Protein AF-T1ATE2-F1 (afdb_monomer)

Sequence (156 aa):
PAVGYDVKVMGFREKDTINLTVAAAFVDSYVKDHHEYMNIKEELKSKVMDNATKLTDKNVQVFVNTGDSEADHVEYLTVTGLSLENGDDGSVGRGNRVNGLITPYRAMSMEAAAGKNPVTHVGKLYNVLANMIANDVVKEADGDIEEVLVRIVSQI

Organism: NCBI:txid410659

Mean predicted aligned error: 3.16 Å

Foldseek 3Di:
DQFFDDKDWDWDDDPQEIEIEIETATAVVPADDPVSLVVVQVVVQVVVVVVVVVVDPGHYHYHYNPVADPVVRRDRYDNRRDCVVPPDDDDFQPAAFPVRHDDPPDDDDSQRQPPDDPPPPCSNVVSVVQVVVQVVCVVVCVPVDPGDGDDDDDDD

Solvent-accessible surface area (backbone atoms only — not comparable to full-atom values): 9656 Å² total; per-residue (Å²): 125,31,70,35,80,38,66,49,79,47,78,50,70,59,93,62,38,37,41,36,42,35,42,57,26,27,20,42,95,65,43,92,45,73,68,52,46,52,50,53,47,51,53,51,37,49,55,51,45,66,53,52,58,75,77,44,93,54,49,75,45,70,46,55,49,84,82,48,32,83,92,76,73,40,67,62,66,25,84,82,7,40,63,55,83,77,77,52,84,85,62,91,62,75,67,58,46,94,88,69,48,81,58,91,95,49,93,78,78,85,58,51,46,82,95,56,57,93,85,76,39,54,61,34,53,42,55,54,48,30,53,49,52,32,52,51,50,48,61,74,42,74,72,80,52,93,79,71,87,62,85,80,87,86,82,135

Radius of gyration: 19.63 Å; Cα contacts (8 Å, |Δi|>4): 199; chains: 1; bounding box: 54×26×49 Å

InterPro domains:
  IPR027790 S-adenosylmethionine synthase [PF01941] (1-156)
  IPR027790 S-adenosylmethionine synthase [PTHR36697] (1-156)
  IPR042543 S-adenosylmethionine synthetase, domain 2 [G3DSA:3.30.300.340] (1-87)
  IPR042544 S-adenosylmethionine synthetase, domain 3 [G3DSA:3.30.300.280] (88-156)

pLDDT: mean 97.07, std 2.16, range [83.19, 98.81]

Structure (mmCIF, N/CA/C/O backbone):
data_AF-T1ATE2-F1
#
_entry.id   AF-T1ATE2-F1
#
loop_
_atom_site.group_PDB
_atom_site.id
_atom_site.type_symbol
_atom_site.label_atom_id
_atom_site.label_alt_id
_atom_site.label_comp_id
_atom_site.label_asym_id
_atom_site.label_entity_id
_atom_site.label_seq_id
_atom_site.pdbx_PDB_ins_code
_atom_site.Cartn_x
_atom_site.Cartn_y
_atom_site.Cartn_z
_atom_site.occupancy
_atom_site.B_iso_or_equiv
_atom_site.auth_seq_id
_atom_site.auth_comp_id
_atom_site.auth_asym_id
_atom_site.auth_atom_id
_atom_site.pdbx_PDB_model_num
ATOM 1 N N . PRO A 1 1 ? 6.174 12.493 -12.371 1.00 90.00 1 PRO A N 1
ATOM 2 C CA . PRO A 1 1 ? 5.483 11.922 -13.556 1.00 90.00 1 PRO A CA 1
ATOM 3 C C . PRO A 1 1 ? 5.893 10.469 -13.811 1.00 90.00 1 PRO A C 1
ATOM 5 O O . PRO A 1 1 ? 5.029 9.673 -14.136 1.00 90.00 1 PRO A O 1
ATOM 8 N N . ALA A 1 2 ? 7.178 10.133 -13.627 1.00 97.06 2 ALA A N 1
ATOM 9 C CA . ALA A 1 2 ? 7.686 8.780 -13.847 1.00 97.06 2 ALA A CA 1
ATOM 10 C C . ALA A 1 2 ? 7.129 7.721 -12.882 1.00 97.06 2 ALA A C 1
ATOM 12 O O . ALA A 1 2 ? 6.955 6.585 -13.288 1.00 97.06 2 ALA A O 1
ATOM 13 N N . VAL A 1 3 ? 6.811 8.064 -11.629 1.00 98.00 3 VAL A N 1
ATOM 14 C CA . VAL A 1 3 ? 6.152 7.120 -10.709 1.00 98.00 3 VAL A CA 1
ATOM 15 C C . VAL A 1 3 ? 4.710 6.889 -11.171 1.00 98.00 3 VAL A C 1
ATOM 17 O O . VAL A 1 3 ? 3.919 7.835 -11.192 1.00 98.00 3 VAL A O 1
ATOM 20 N N . GLY A 1 4 ? 4.399 5.650 -11.552 1.00 97.75 4 GLY A N 1
ATOM 21 C CA . GLY A 1 4 ? 3.084 5.207 -12.007 1.00 97.75 4 GLY A CA 1
ATOM 22 C C . GLY A 1 4 ? 2.057 5.082 -10.881 1.00 97.75 4 GLY A C 1
ATOM 23 O O . GLY A 1 4 ? 2.285 5.487 -9.739 1.00 97.75 4 GLY A O 1
ATOM 24 N N . TYR A 1 5 ? 0.894 4.522 -11.217 1.00 97.25 5 TYR A N 1
ATOM 25 C CA . TYR A 1 5 ? -0.226 4.381 -10.281 1.00 97.25 5 TYR A CA 1
ATOM 26 C C . TYR A 1 5 ? -0.222 3.048 -9.527 1.00 97.25 5 TYR A C 1
ATOM 28 O O . TYR A 1 5 ? -0.862 2.946 -8.478 1.00 97.25 5 TYR A O 1
ATOM 36 N N . ASP A 1 6 ? 0.492 2.040 -10.028 1.00 98.50 6 ASP A N 1
ATOM 37 C CA . ASP A 1 6 ? 0.674 0.775 -9.326 1.00 98.50 6 ASP A CA 1
ATOM 38 C C . ASP A 1 6 ? 1.783 0.893 -8.282 1.00 98.50 6 ASP A C 1
ATOM 40 O O . ASP A 1 6 ? 2.983 0.818 -8.571 1.00 98.50 6 ASP A O 1
ATOM 44 N N . VAL A 1 7 ? 1.339 1.138 -7.050 1.00 98.50 7 VAL A N 1
ATOM 45 C CA . VAL A 1 7 ? 2.190 1.277 -5.876 1.00 98.50 7 VAL A CA 1
ATOM 46 C C . VAL A 1 7 ? 1.675 0.370 -4.766 1.00 98.50 7 VAL A C 1
ATOM 48 O O . VAL A 1 7 ? 0.549 0.513 -4.280 1.00 98.50 7 VAL A O 1
ATOM 51 N N . LYS A 1 8 ? 2.540 -0.528 -4.298 1.00 98.75 8 LYS A N 1
ATOM 52 C CA . LYS A 1 8 ? 2.307 -1.394 -3.141 1.00 98.75 8 LYS A CA 1
ATOM 53 C C . LYS A 1 8 ? 3.287 -1.040 -2.035 1.00 98.75 8 LYS A C 1
ATOM 55 O O . LYS A 1 8 ? 4.499 -1.109 -2.226 1.00 98.75 8 LYS A O 1
ATOM 60 N N . VAL A 1 9 ? 2.758 -0.727 -0.855 1.00 98.62 9 VAL A N 1
ATOM 61 C CA . VAL A 1 9 ? 3.559 -0.450 0.342 1.00 98.62 9 VAL A CA 1
ATOM 62 C C . VAL A 1 9 ? 3.350 -1.566 1.355 1.00 98.62 9 VAL A C 1
ATOM 64 O O . VAL A 1 9 ? 2.229 -1.822 1.792 1.00 98.62 9 VAL A O 1
ATOM 67 N N . MET A 1 10 ? 4.437 -2.229 1.735 1.00 98.62 10 MET A N 1
ATOM 68 C CA . MET A 1 10 ? 4.475 -3.166 2.851 1.00 98.62 10 MET A CA 1
ATOM 69 C C . MET A 1 10 ? 5.189 -2.503 4.027 1.00 98.62 10 MET A C 1
ATOM 71 O O . MET A 1 10 ? 6.289 -1.981 3.869 1.00 98.62 10 MET A O 1
ATOM 75 N N . GLY A 1 11 ? 4.577 -2.561 5.208 1.00 98.12 11 GLY A N 1
ATOM 76 C CA . GLY A 1 11 ? 5.219 -2.192 6.463 1.00 98.12 11 GLY A CA 1
ATOM 77 C C . GLY A 1 11 ? 5.366 -3.404 7.375 1.00 98.12 11 GLY A C 1
ATOM 78 O O . GLY A 1 11 ? 4.376 -4.072 7.674 1.00 98.12 11 GLY A O 1
ATOM 79 N N . PHE A 1 12 ? 6.579 -3.659 7.856 1.00 97.06 12 PHE A N 1
ATOM 80 C CA . PHE A 1 12 ? 6.842 -4.609 8.937 1.00 97.06 12 PHE A CA 1
ATOM 81 C C . PHE A 1 12 ? 7.638 -3.915 10.038 1.00 97.06 12 PHE A C 1
ATOM 83 O O . PHE A 1 12 ? 8.627 -3.237 9.770 1.00 97.06 12 PHE A O 1
ATOM 90 N N . ARG A 1 13 ? 7.210 -4.089 11.288 1.00 98.00 13 ARG A N 1
ATOM 91 C CA . ARG A 1 13 ? 7.878 -3.498 12.445 1.00 98.00 13 ARG A CA 1
ATOM 92 C C . ARG A 1 13 ? 8.437 -4.588 13.342 1.00 98.00 13 ARG A C 1
ATOM 94 O O . ARG A 1 13 ? 7.681 -5.400 13.871 1.00 98.00 13 ARG A O 1
ATOM 101 N N . GLU A 1 14 ? 9.737 -4.519 13.592 1.00 97.62 14 GLU A N 1
ATOM 102 C CA . GLU A 1 14 ? 10.410 -5.293 14.625 1.00 97.62 14 GLU A CA 1
ATOM 103 C C . GLU A 1 14 ? 10.828 -4.350 15.752 1.00 97.62 14 GLU A C 1
ATOM 105 O O . GLU A 1 14 ? 11.724 -3.521 15.593 1.00 97.62 14 GLU A O 1
ATOM 110 N N . LYS A 1 15 ? 10.152 -4.460 16.903 1.00 96.56 15 LYS A N 1
ATOM 111 C CA . LYS A 1 15 ? 10.349 -3.565 18.056 1.00 96.56 15 LYS A CA 1
ATOM 112 C C . LYS A 1 15 ? 10.256 -2.090 17.628 1.00 96.56 15 LYS A C 1
ATOM 114 O O . LYS A 1 15 ? 9.170 -1.644 17.247 1.00 96.56 15 LYS A O 1
ATOM 119 N N . ASP A 1 16 ? 11.374 -1.369 17.663 1.00 97.75 16 ASP A N 1
ATOM 120 C CA . ASP A 1 16 ? 11.484 0.056 17.344 1.00 97.75 16 ASP A CA 1
ATOM 121 C C . ASP A 1 16 ? 12.029 0.338 15.942 1.00 97.75 16 ASP A C 1
ATOM 123 O O . ASP A 1 16 ? 12.315 1.487 15.622 1.00 97.75 16 ASP A O 1
ATOM 127 N N . THR A 1 17 ? 12.161 -0.686 15.095 1.00 98.38 17 THR A N 1
ATOM 128 C CA . THR A 1 17 ? 12.536 -0.523 13.686 1.00 98.38 17 THR A CA 1
ATOM 129 C C . THR A 1 17 ? 11.359 -0.857 12.775 1.00 98.38 17 THR A C 1
ATOM 131 O O . THR A 1 17 ? 10.820 -1.964 12.809 1.00 98.38 17 THR A O 1
ATOM 134 N N . ILE A 1 18 ? 10.953 0.111 11.957 1.00 98.56 18 ILE A N 1
ATOM 135 C CA . ILE A 1 18 ? 9.923 -0.008 10.926 1.00 98.56 18 ILE A CA 1
ATOM 136 C C . ILE A 1 18 ? 10.618 -0.144 9.575 1.00 98.56 18 ILE A C 1
ATOM 138 O O . ILE A 1 18 ? 11.352 0.743 9.154 1.00 98.56 18 ILE A O 1
ATOM 142 N N . ASN A 1 19 ? 10.344 -1.237 8.879 1.00 98.50 19 ASN A N 1
ATOM 143 C CA . ASN A 1 19 ? 10.792 -1.487 7.519 1.00 98.50 19 ASN A CA 1
ATOM 144 C C . ASN A 1 19 ? 9.629 -1.206 6.567 1.00 98.50 19 ASN A C 1
ATOM 146 O O . ASN A 1 19 ? 8.587 -1.863 6.651 1.00 98.50 19 ASN A O 1
ATOM 150 N N . LEU A 1 20 ? 9.802 -0.224 5.686 1.00 98.62 20 LEU A N 1
ATOM 151 C CA . LEU A 1 20 ? 8.867 0.133 4.627 1.00 98.62 20 LEU A CA 1
ATOM 152 C C . LEU A 1 20 ? 9.438 -0.321 3.286 1.00 98.62 20 LEU A C 1
ATOM 154 O O . LEU A 1 20 ? 10.437 0.218 2.816 1.00 98.62 20 LEU A O 1
ATOM 158 N N . THR A 1 21 ? 8.789 -1.289 2.654 1.00 98.75 21 THR A N 1
ATOM 159 C CA . THR A 1 21 ? 9.118 -1.721 1.295 1.00 98.75 21 THR A CA 1
ATOM 160 C C . THR A 1 21 ? 8.067 -1.180 0.336 1.00 98.75 21 THR A C 1
ATOM 162 O O . THR A 1 21 ? 6.882 -1.489 0.463 1.00 98.75 21 THR A O 1
ATOM 165 N N . VAL A 1 22 ? 8.504 -0.377 -0.628 1.00 98.81 22 VAL A N 1
ATOM 166 C CA . VAL A 1 22 ? 7.678 0.219 -1.677 1.00 98.81 22 VAL A CA 1
ATOM 167 C C . VAL A 1 22 ? 8.002 -0.477 -2.993 1.00 98.81 22 VAL A C 1
ATOM 169 O O . VAL A 1 22 ? 9.128 -0.409 -3.472 1.00 98.81 22 VAL A O 1
ATOM 172 N N . ALA A 1 23 ? 7.019 -1.143 -3.586 1.00 98.69 23 ALA A N 1
ATOM 173 C CA . ALA A 1 23 ? 7.072 -1.535 -4.988 1.00 98.69 23 ALA A CA 1
ATOM 174 C C . ALA A 1 23 ? 6.269 -0.500 -5.777 1.00 98.69 23 ALA A C 1
ATOM 176 O O . ALA A 1 23 ? 5.081 -0.333 -5.508 1.00 98.69 23 ALA A O 1
ATOM 177 N N . ALA A 1 24 ? 6.914 0.214 -6.689 1.00 98.62 24 ALA A N 1
ATOM 178 C CA . ALA A 1 24 ? 6.309 1.260 -7.496 1.00 98.62 24 ALA A CA 1
ATOM 179 C C . ALA A 1 24 ? 6.731 1.078 -8.953 1.00 98.62 24 ALA A C 1
ATOM 181 O O . ALA A 1 24 ? 7.920 1.157 -9.266 1.00 98.62 24 ALA A O 1
ATOM 182 N N . ALA A 1 25 ? 5.747 0.857 -9.823 1.00 98.44 25 ALA A N 1
ATOM 183 C CA . ALA A 1 25 ? 5.966 0.808 -11.261 1.00 98.44 25 ALA A CA 1
ATOM 184 C C . ALA A 1 25 ? 6.410 2.187 -11.765 1.00 98.44 25 ALA A C 1
ATOM 186 O O . ALA A 1 25 ? 5.780 3.200 -11.435 1.00 98.44 25 ALA A O 1
ATOM 187 N N . PHE A 1 26 ? 7.476 2.244 -12.562 1.00 98.56 26 PHE A N 1
ATOM 188 C CA . PHE A 1 26 ? 7.883 3.471 -13.247 1.00 98.56 26 PHE A CA 1
ATOM 189 C C . PHE A 1 26 ? 7.435 3.436 -14.707 1.00 98.56 26 PHE A C 1
ATOM 191 O O . PHE A 1 26 ? 7.460 2.392 -15.350 1.00 98.56 26 PHE A O 1
ATOM 198 N N . VAL A 1 27 ? 6.987 4.578 -15.218 1.00 98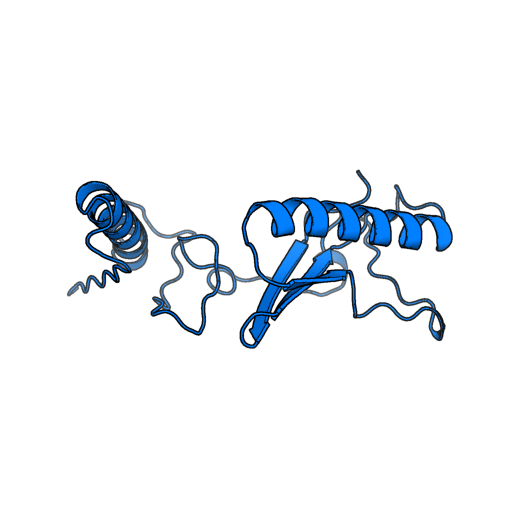.62 27 VAL A N 1
ATOM 199 C CA . VAL A 1 27 ? 6.504 4.740 -16.588 1.00 98.62 27 VAL A CA 1
ATOM 200 C C . VAL A 1 27 ? 7.693 5.036 -17.504 1.00 98.62 27 VAL A C 1
ATOM 202 O O . VAL A 1 27 ? 8.314 6.095 -17.382 1.00 98.62 27 VAL A O 1
ATOM 205 N N . ASP A 1 28 ? 7.985 4.118 -18.422 1.00 97.94 28 ASP A N 1
ATOM 206 C CA . ASP A 1 28 ? 9.180 4.091 -19.274 1.00 97.94 28 ASP A CA 1
ATOM 207 C C . ASP A 1 28 ? 9.368 5.361 -20.116 1.00 97.94 28 ASP A C 1
ATOM 209 O O . ASP A 1 28 ? 10.474 5.875 -20.235 1.00 97.94 28 ASP A O 1
ATOM 213 N N . SER A 1 29 ? 8.281 5.948 -20.617 1.00 98.06 29 SER A N 1
ATOM 214 C CA . SER A 1 29 ? 8.309 7.164 -21.433 1.00 98.06 29 SER A CA 1
ATOM 215 C C . SER A 1 29 ? 8.838 8.398 -20.690 1.00 98.06 29 SER A C 1
ATOM 217 O O . SER A 1 29 ? 9.177 9.395 -21.330 1.00 98.06 29 SER A O 1
ATOM 219 N N . TYR A 1 30 ? 8.939 8.336 -19.356 1.00 98.19 30 TYR A N 1
ATOM 220 C CA . TYR A 1 30 ? 9.551 9.363 -18.509 1.00 98.19 30 TYR A CA 1
ATOM 221 C C . TYR A 1 30 ? 10.907 8.944 -17.918 1.00 98.19 30 TYR A C 1
ATOM 223 O O . TYR A 1 30 ? 11.407 9.644 -17.038 1.00 98.19 30 TYR A O 1
ATOM 231 N N . VAL A 1 31 ? 11.479 7.817 -18.351 1.00 97.88 31 VAL A N 1
ATOM 232 C CA . VAL A 1 31 ? 12.762 7.287 -17.876 1.00 97.88 31 VAL A CA 1
ATOM 233 C C . VAL A 1 31 ? 13.672 7.046 -19.078 1.00 97.88 31 VAL A C 1
ATOM 235 O O . VAL A 1 31 ? 13.473 6.131 -19.870 1.00 97.88 31 VAL A O 1
ATOM 238 N N . LYS A 1 32 ? 14.688 7.887 -19.234 1.00 96.94 32 LYS A N 1
ATOM 239 C CA . LYS A 1 32 ? 15.592 7.880 -20.385 1.00 96.94 32 LYS A CA 1
ATOM 240 C C . LYS A 1 32 ? 16.558 6.700 -20.379 1.00 96.94 32 LYS A C 1
ATOM 242 O O . LYS A 1 32 ? 16.878 6.169 -21.440 1.00 96.94 32 LYS A O 1
ATOM 247 N N . ASP A 1 33 ? 17.102 6.373 -19.213 1.00 95.94 33 ASP A N 1
ATOM 248 C CA . ASP A 1 33 ? 18.153 5.374 -19.041 1.00 95.94 33 ASP A CA 1
ATOM 249 C C . ASP A 1 33 ? 18.193 4.834 -17.599 1.00 95.94 33 ASP A C 1
ATOM 251 O O . ASP A 1 33 ? 17.546 5.370 -16.696 1.00 95.94 33 ASP A O 1
ATOM 255 N N . HIS A 1 34 ? 18.981 3.774 -17.385 1.00 94.94 34 HIS A N 1
ATOM 256 C CA . HIS A 1 34 ? 19.189 3.135 -16.078 1.00 94.94 34 HIS A CA 1
ATOM 257 C C . HIS A 1 34 ? 19.591 4.135 -14.980 1.00 94.94 34 HIS A C 1
ATOM 259 O O . HIS A 1 34 ? 19.149 4.050 -13.836 1.00 94.94 34 HIS A O 1
ATOM 265 N N . HIS A 1 35 ? 20.422 5.124 -15.317 1.00 95.88 35 HIS A N 1
ATOM 266 C CA . HIS A 1 35 ? 20.869 6.109 -14.340 1.00 95.88 35 HIS A CA 1
ATOM 267 C C . HIS A 1 35 ? 19.712 7.020 -13.903 1.00 95.88 35 HIS A C 1
ATOM 269 O O . HIS A 1 35 ? 19.576 7.319 -12.715 1.00 95.88 35 HIS A O 1
ATOM 275 N N . GLU A 1 36 ? 18.844 7.441 -14.826 1.00 97.31 36 GLU A N 1
ATOM 276 C CA . GLU A 1 36 ? 17.617 8.161 -14.471 1.00 97.31 36 GLU A CA 1
ATOM 277 C C . GLU A 1 36 ? 16.664 7.303 -13.623 1.00 97.31 36 GLU A C 1
ATOM 279 O O . GLU A 1 36 ? 16.163 7.799 -12.612 1.00 97.31 36 GLU A O 1
ATOM 284 N N . TYR A 1 37 ? 16.489 6.016 -13.949 1.00 97.94 37 TYR A N 1
ATOM 285 C CA . TYR A 1 37 ? 15.697 5.080 -13.137 1.00 97.94 37 TYR A CA 1
ATOM 286 C C . TYR A 1 37 ? 16.175 5.050 -11.676 1.00 97.94 37 TYR A C 1
ATOM 288 O O . TYR A 1 37 ? 15.386 5.257 -10.747 1.00 97.94 37 TYR A O 1
ATOM 296 N N . MET A 1 38 ? 17.483 4.870 -11.465 1.00 96.94 38 MET A N 1
ATOM 297 C CA . MET A 1 38 ? 18.076 4.803 -10.126 1.00 96.94 38 MET A CA 1
ATOM 298 C C . MET A 1 38 ? 17.956 6.128 -9.363 1.00 96.94 38 MET A C 1
ATOM 300 O O . MET A 1 38 ? 17.688 6.124 -8.160 1.00 96.94 38 MET A O 1
ATOM 304 N N . ASN A 1 39 ? 18.063 7.269 -10.050 1.00 97.75 39 ASN A N 1
ATOM 305 C CA . ASN A 1 39 ? 17.847 8.577 -9.426 1.00 97.75 39 ASN A CA 1
ATOM 306 C C . ASN A 1 39 ? 16.395 8.772 -8.976 1.00 97.75 39 ASN A C 1
ATOM 308 O O . ASN A 1 39 ? 16.161 9.219 -7.853 1.00 97.75 39 ASN A O 1
ATOM 312 N N . ILE A 1 40 ? 15.418 8.398 -9.810 1.00 98.25 40 ILE A N 1
ATOM 313 C CA . ILE A 1 40 ? 13.992 8.465 -9.448 1.00 98.25 40 ILE A CA 1
ATOM 314 C C . ILE A 1 40 ? 13.709 7.549 -8.249 1.00 98.25 40 ILE A C 1
ATOM 316 O O . ILE A 1 40 ? 12.974 7.928 -7.332 1.00 98.25 40 ILE A O 1
ATOM 320 N N . LYS A 1 41 ? 14.319 6.359 -8.227 1.00 98.19 41 LYS A N 1
ATOM 321 C CA . LYS A 1 41 ? 14.215 5.390 -7.130 1.00 98.19 41 LYS A CA 1
ATOM 322 C C . LYS A 1 41 ? 14.729 5.957 -5.805 1.00 98.19 41 LYS A C 1
ATOM 324 O O . LYS A 1 41 ? 14.025 5.861 -4.795 1.00 98.19 41 LYS A O 1
ATOM 329 N N . GLU A 1 42 ? 15.906 6.581 -5.797 1.00 98.31 42 GLU A N 1
ATOM 330 C CA . GLU A 1 42 ? 16.450 7.217 -4.589 1.00 98.31 42 GLU A CA 1
ATOM 331 C C . GLU A 1 42 ? 15.654 8.467 -4.180 1.00 98.31 42 GLU A C 1
ATOM 333 O O . GLU A 1 42 ? 15.377 8.643 -2.993 1.00 98.31 42 GLU A O 1
ATOM 338 N N . GLU A 1 43 ? 15.174 9.285 -5.124 1.00 98.31 43 GLU A N 1
ATOM 339 C CA . GLU A 1 43 ? 14.302 10.425 -4.804 1.00 98.31 43 GLU A CA 1
ATOM 340 C C . GLU A 1 43 ? 12.990 9.964 -4.141 1.00 98.31 43 GLU A C 1
ATOM 342 O O . GLU A 1 43 ? 12.551 10.542 -3.140 1.00 98.31 43 GLU A O 1
ATOM 347 N N . LEU A 1 44 ? 12.368 8.899 -4.662 1.00 98.44 44 LEU A N 1
ATOM 348 C CA . LEU A 1 44 ? 11.165 8.307 -4.075 1.00 98.44 44 LEU A CA 1
ATOM 349 C C . LEU A 1 44 ? 11.438 7.792 -2.657 1.00 98.44 44 LEU A C 1
ATOM 351 O O . LEU A 1 44 ? 10.665 8.077 -1.739 1.00 98.44 44 LEU A O 1
ATOM 355 N N . LYS A 1 45 ? 12.552 7.082 -2.461 1.00 98.56 45 LYS A N 1
ATOM 356 C CA . LYS A 1 45 ? 12.985 6.586 -1.150 1.00 98.56 45 LYS A CA 1
ATOM 357 C C . LYS A 1 45 ? 13.169 7.722 -0.143 1.00 98.56 45 LYS A C 1
ATOM 359 O O . LYS A 1 45 ? 12.631 7.627 0.962 1.00 98.56 45 LYS A O 1
ATOM 364 N N . SER A 1 46 ? 13.850 8.804 -0.525 1.00 98.44 46 SER A N 1
ATOM 365 C CA . SER A 1 46 ? 14.022 9.993 0.320 1.00 98.44 46 SER A CA 1
ATOM 366 C C . SER A 1 46 ? 12.684 10.631 0.684 1.00 98.44 46 SER A C 1
ATOM 368 O O . SER A 1 46 ? 12.430 10.868 1.860 1.00 98.44 46 SER A O 1
ATOM 370 N N . LYS A 1 47 ? 11.770 10.817 -0.277 1.00 98.06 47 LYS A N 1
ATOM 371 C CA . LYS A 1 47 ? 10.437 11.388 -0.002 1.00 98.06 47 LYS A CA 1
ATOM 372 C C . LYS A 1 47 ? 9.616 10.538 0.965 1.00 98.06 47 LYS A C 1
ATOM 374 O O . LYS A 1 47 ? 8.938 11.080 1.839 1.00 98.06 47 LYS A O 1
ATOM 379 N N . VAL A 1 48 ? 9.661 9.215 0.815 1.00 98.19 48 VAL A N 1
ATOM 380 C CA . VAL A 1 48 ? 8.967 8.290 1.721 1.00 98.19 48 VAL A CA 1
ATOM 381 C C . VAL A 1 48 ? 9.581 8.353 3.120 1.00 98.19 48 VAL A C 1
ATOM 383 O O . VAL A 1 48 ? 8.835 8.451 4.093 1.00 98.19 48 VAL A O 1
ATOM 386 N N . MET A 1 49 ? 10.914 8.366 3.227 1.00 98.19 49 MET A N 1
ATOM 387 C CA . MET A 1 49 ? 11.626 8.505 4.502 1.00 98.19 49 MET A CA 1
ATOM 388 C C . MET A 1 49 ? 11.284 9.825 5.207 1.00 98.19 49 MET A C 1
ATOM 390 O O . MET A 1 49 ? 10.892 9.824 6.376 1.00 98.19 49 MET A O 1
ATOM 394 N N . ASP A 1 50 ? 11.355 10.944 4.485 1.00 97.88 50 ASP A N 1
ATOM 395 C CA . ASP A 1 50 ? 11.062 12.286 5.000 1.00 97.88 50 ASP A CA 1
ATOM 396 C C . ASP A 1 50 ? 9.614 12.429 5.473 1.00 97.88 50 ASP A C 1
ATOM 398 O O . ASP A 1 50 ? 9.314 13.238 6.351 1.00 97.88 50 ASP A O 1
ATOM 402 N N . ASN A 1 51 ? 8.684 11.690 4.866 1.00 97.38 51 ASN A N 1
ATOM 403 C CA . ASN A 1 51 ? 7.298 11.667 5.312 1.00 97.38 51 ASN A CA 1
ATOM 404 C C . ASN A 1 51 ? 7.110 10.754 6.530 1.00 97.38 51 ASN A C 1
ATOM 406 O O . ASN A 1 51 ? 6.470 11.151 7.500 1.00 97.38 51 ASN A O 1
ATOM 410 N N . ALA A 1 52 ? 7.679 9.547 6.503 1.00 97.25 52 ALA A N 1
ATOM 411 C CA . ALA A 1 52 ? 7.509 8.556 7.562 1.00 97.25 52 ALA A CA 1
ATOM 412 C C . ALA A 1 52 ? 8.102 9.019 8.902 1.00 97.25 52 ALA A C 1
ATOM 414 O O . ALA A 1 52 ? 7.458 8.879 9.939 1.00 97.25 52 ALA A O 1
ATOM 415 N N . THR A 1 53 ? 9.284 9.636 8.878 1.00 96.56 53 THR A N 1
ATOM 416 C CA . THR A 1 53 ? 9.980 10.140 10.078 1.00 96.56 53 THR A CA 1
ATOM 417 C C . THR A 1 53 ? 9.251 11.290 10.781 1.00 96.56 53 THR A C 1
ATOM 419 O O . THR A 1 53 ? 9.509 11.556 11.949 1.00 96.56 53 THR A O 1
ATOM 422 N N . LYS A 1 54 ? 8.291 11.951 10.120 1.00 97.69 54 LYS A N 1
ATOM 423 C CA . LYS A 1 54 ? 7.417 12.960 10.752 1.00 97.69 54 LYS A CA 1
ATOM 424 C C . LYS A 1 54 ? 6.272 12.342 11.555 1.00 97.69 54 LYS A C 1
ATOM 426 O O . LYS A 1 54 ? 5.646 13.039 12.347 1.00 97.69 54 LYS A O 1
ATOM 431 N N . LEU A 1 55 ? 5.964 11.067 11.319 1.00 96.88 55 LEU A N 1
ATOM 432 C CA . LEU A 1 55 ? 4.807 10.373 11.894 1.00 96.88 55 LEU A CA 1
ATOM 433 C C . LEU A 1 55 ? 5.175 9.485 13.089 1.00 96.88 55 LEU A C 1
ATOM 435 O O . LEU A 1 55 ? 4.287 8.945 13.744 1.00 96.88 55 LEU A O 1
ATOM 439 N N . THR A 1 56 ? 6.465 9.287 13.358 1.00 96.94 56 THR A N 1
ATOM 440 C CA . THR A 1 56 ? 6.944 8.415 14.431 1.00 96.94 56 THR A CA 1
ATOM 441 C C . THR A 1 56 ? 8.358 8.793 14.854 1.00 96.94 56 THR A C 1
ATOM 443 O O . THR A 1 56 ? 9.156 9.263 14.053 1.00 96.94 56 THR A O 1
ATOM 446 N N . ASP A 1 57 ? 8.665 8.537 16.118 1.00 96.50 57 ASP A N 1
ATOM 447 C CA . ASP A 1 57 ? 9.989 8.615 16.736 1.00 96.50 57 ASP A CA 1
ATOM 448 C C . ASP A 1 57 ? 10.832 7.337 16.540 1.00 96.50 57 ASP A C 1
ATOM 450 O O . ASP A 1 57 ? 11.993 7.280 16.947 1.00 96.50 57 ASP A O 1
ATOM 454 N N . LYS A 1 58 ? 10.255 6.293 15.935 1.00 97.50 58 LYS A N 1
ATOM 455 C CA . LYS A 1 58 ? 10.914 5.005 15.697 1.00 97.50 58 LYS A CA 1
ATOM 456 C C . LYS A 1 58 ? 11.925 5.080 14.559 1.00 97.50 58 LYS A C 1
ATOM 458 O O . LYS A 1 58 ? 11.835 5.921 13.669 1.00 97.50 58 LYS A O 1
ATOM 463 N N . ASN A 1 59 ? 12.864 4.137 14.552 1.00 98.00 59 ASN A N 1
ATOM 464 C CA . ASN A 1 59 ? 13.801 3.985 13.448 1.00 98.00 59 ASN A CA 1
ATOM 465 C C . ASN A 1 59 ? 13.047 3.510 12.197 1.00 98.00 59 ASN A C 1
ATOM 467 O O . ASN A 1 59 ? 12.342 2.502 12.253 1.00 98.00 59 ASN A O 1
ATOM 471 N N . VAL A 1 60 ? 13.201 4.204 11.071 1.00 98.44 60 VAL A N 1
ATOM 472 C CA . VAL A 1 60 ? 12.545 3.858 9.804 1.00 98.44 60 VAL A CA 1
ATOM 473 C C . VAL A 1 60 ? 13.603 3.473 8.776 1.00 98.44 60 VAL A C 1
ATOM 475 O O . VAL A 1 60 ? 14.592 4.174 8.591 1.00 98.44 60 VAL A O 1
ATOM 478 N N . GLN A 1 61 ? 13.379 2.360 8.085 1.00 98.50 61 GLN A N 1
ATOM 479 C CA . GLN A 1 61 ? 14.149 1.920 6.927 1.00 98.50 61 GLN A CA 1
ATOM 480 C C . GLN A 1 61 ? 13.223 1.876 5.716 1.00 98.50 61 GLN A C 1
ATOM 482 O O . GLN A 1 61 ? 12.118 1.342 5.804 1.00 98.50 61 GLN A O 1
ATOM 487 N N . VAL A 1 62 ? 13.662 2.443 4.592 1.00 98.69 62 VAL A N 1
ATOM 488 C CA . VAL A 1 62 ? 12.878 2.489 3.353 1.00 98.69 62 VAL A CA 1
ATOM 489 C C . VAL A 1 62 ? 13.627 1.762 2.249 1.00 98.69 62 VAL A C 1
ATOM 491 O O . VAL A 1 62 ? 14.785 2.064 1.958 1.00 98.69 62 VAL A O 1
ATOM 494 N N . PHE A 1 63 ? 12.922 0.840 1.610 1.00 98.56 63 PHE A N 1
ATOM 495 C CA . PHE A 1 63 ? 13.373 0.080 0.458 1.00 98.56 63 PHE A CA 1
ATOM 496 C C . PHE A 1 63 ? 12.415 0.345 -0.696 1.00 98.56 63 PHE A C 1
ATOM 498 O O . PHE A 1 63 ? 11.201 0.324 -0.506 1.00 98.56 63 PHE A O 1
ATOM 505 N N . VAL A 1 64 ? 12.946 0.574 -1.891 1.00 98.69 64 VAL A N 1
ATOM 506 C CA . VAL A 1 64 ? 12.148 0.769 -3.106 1.00 98.69 64 VAL A CA 1
ATOM 507 C C . VAL A 1 64 ? 12.547 -0.312 -4.101 1.00 98.69 64 VAL A C 1
ATOM 509 O O . VAL A 1 64 ? 13.733 -0.617 -4.193 1.00 98.69 64 VAL A O 1
ATOM 512 N N . ASN A 1 65 ? 11.579 -0.905 -4.802 1.00 98.44 65 ASN A N 1
ATOM 513 C CA . ASN A 1 65 ? 11.763 -1.878 -5.887 1.00 98.44 65 ASN A CA 1
ATOM 514 C C . ASN A 1 65 ? 12.885 -2.891 -5.597 1.00 98.44 65 ASN A C 1
ATOM 516 O O . ASN A 1 65 ? 13.907 -2.953 -6.275 1.00 98.44 65 ASN A O 1
ATOM 520 N N . THR A 1 66 ? 12.720 -3.669 -4.525 1.00 97.81 66 THR A N 1
ATOM 521 C CA . THR A 1 66 ? 13.719 -4.654 -4.065 1.00 97.81 66 THR A CA 1
ATOM 522 C C . THR A 1 66 ? 13.846 -5.877 -4.975 1.00 97.81 66 THR A C 1
ATOM 524 O O . THR A 1 66 ? 14.673 -6.737 -4.702 1.00 97.81 66 THR A O 1
ATOM 527 N N . GLY A 1 67 ? 12.994 -5.988 -5.998 1.00 97.06 67 GLY A N 1
ATOM 528 C CA . GLY A 1 67 ? 13.083 -7.015 -7.036 1.00 97.06 67 GLY A CA 1
ATOM 529 C C . GLY A 1 67 ? 13.992 -6.636 -8.208 1.00 97.06 67 GLY A C 1
ATOM 530 O O . GLY A 1 67 ? 14.223 -7.481 -9.065 1.00 97.06 67 GLY A O 1
ATOM 531 N N . ASP A 1 68 ? 14.494 -5.399 -8.249 1.00 97.19 68 ASP A N 1
ATOM 532 C CA . ASP A 1 68 ? 15.437 -4.969 -9.283 1.00 97.19 68 ASP A CA 1
ATOM 533 C C . ASP A 1 68 ? 16.775 -5.723 -9.159 1.00 97.19 68 ASP A C 1
ATOM 535 O O . ASP A 1 68 ? 17.231 -6.020 -8.051 1.00 97.19 68 ASP A O 1
ATOM 539 N N . SER A 1 69 ? 17.435 -5.968 -10.293 1.00 94.25 69 SER A N 1
ATOM 540 C CA . SER A 1 69 ? 18.785 -6.538 -10.376 1.00 94.25 69 SER A CA 1
ATOM 541 C C . SER A 1 69 ? 19.620 -5.744 -11.375 1.00 94.25 69 SER A C 1
ATOM 543 O O . SER A 1 69 ? 19.380 -5.803 -12.579 1.00 94.25 69 SER A O 1
ATOM 545 N N . GLU A 1 70 ? 20.632 -5.020 -10.887 1.00 87.12 70 GLU A N 1
ATOM 546 C CA . GLU A 1 70 ? 21.565 -4.290 -11.759 1.00 87.12 70 GLU A CA 1
ATOM 547 C C . GLU A 1 70 ? 22.387 -5.240 -12.639 1.00 87.12 70 GLU A C 1
ATOM 549 O O . GLU A 1 70 ? 22.640 -4.940 -13.802 1.00 87.12 70 GLU A O 1
ATOM 554 N N . ALA A 1 71 ? 22.774 -6.402 -12.100 1.00 90.12 71 ALA A N 1
ATOM 555 C CA . ALA A 1 71 ? 23.580 -7.389 -12.817 1.00 90.12 71 ALA A CA 1
ATOM 556 C C . ALA A 1 71 ? 22.827 -8.011 -14.001 1.00 90.12 71 ALA A C 1
ATOM 558 O O . ALA A 1 71 ? 23.432 -8.301 -15.032 1.00 90.12 71 ALA A O 1
ATOM 559 N N . ASP A 1 72 ? 21.514 -8.189 -13.849 1.00 91.69 72 ASP A N 1
ATOM 560 C CA . ASP A 1 72 ? 20.655 -8.808 -14.859 1.00 91.69 72 ASP A CA 1
ATOM 561 C C . ASP A 1 72 ? 19.871 -7.771 -15.682 1.00 91.69 72 ASP A C 1
ATOM 563 O O . ASP A 1 72 ? 19.055 -8.150 -16.520 1.00 91.69 72 ASP A O 1
ATOM 567 N N . HIS A 1 73 ? 20.103 -6.472 -15.447 1.00 88.56 73 HIS A N 1
ATOM 568 C CA . HIS A 1 73 ? 19.353 -5.363 -16.047 1.00 88.56 73 HIS A CA 1
ATOM 569 C C . HIS A 1 73 ? 17.829 -5.503 -15.880 1.00 88.56 73 HIS A C 1
ATOM 571 O O . HIS A 1 73 ? 17.055 -5.290 -16.814 1.00 88.56 73 HIS A O 1
ATOM 577 N N . VAL A 1 74 ? 17.400 -5.881 -14.673 1.00 94.00 74 VAL A N 1
ATOM 578 C CA . VAL A 1 74 ? 15.988 -6.016 -14.301 1.00 94.00 74 VAL A CA 1
ATOM 579 C C . VAL A 1 74 ? 15.564 -4.790 -13.503 1.00 94.00 74 VAL A C 1
ATOM 581 O O . VAL A 1 74 ? 16.070 -4.548 -12.408 1.00 94.00 74 VAL A O 1
ATOM 584 N N . GLU A 1 75 ? 14.608 -4.044 -14.046 1.00 97.00 75 GLU A N 1
ATOM 585 C CA . GLU A 1 75 ? 14.032 -2.832 -13.462 1.00 97.00 75 GLU A CA 1
ATOM 586 C C . GLU A 1 75 ? 12.508 -2.907 -13.527 1.00 97.00 75 GLU A C 1
ATOM 588 O O . GLU A 1 75 ? 11.944 -3.456 -14.479 1.00 97.00 75 GLU A O 1
ATOM 593 N N . TYR A 1 76 ? 11.821 -2.313 -12.553 1.00 98.00 76 TYR A N 1
ATOM 594 C CA . TYR A 1 76 ? 10.361 -2.254 -12.553 1.00 98.00 76 TYR A CA 1
ATOM 595 C C . TYR A 1 76 ? 9.819 -1.120 -13.445 1.00 98.00 76 TYR A C 1
ATOM 597 O O . TYR A 1 76 ? 9.192 -0.162 -12.978 1.00 98.00 76 TYR A O 1
ATOM 605 N N . LEU A 1 77 ? 10.070 -1.241 -14.748 1.00 98.12 77 LEU A N 1
ATOM 606 C CA . LEU A 1 77 ? 9.534 -0.366 -15.789 1.00 98.12 77 LEU A CA 1
ATOM 607 C C . LEU A 1 77 ? 8.221 -0.910 -16.361 1.00 98.12 77 LEU A C 1
ATOM 609 O O . LEU A 1 77 ? 8.014 -2.117 -16.469 1.00 98.12 77 LEU A O 1
ATOM 613 N N . THR A 1 78 ? 7.345 0.013 -16.740 1.00 98.56 78 THR A N 1
ATOM 614 C CA . THR A 1 78 ? 6.040 -0.237 -17.357 1.00 98.56 78 THR A CA 1
ATOM 615 C C . THR A 1 78 ? 5.743 0.842 -18.397 1.00 98.56 78 THR A C 1
ATOM 617 O O . THR A 1 78 ? 6.197 1.973 -18.255 1.00 98.56 78 THR A O 1
ATOM 620 N N . VAL A 1 79 ? 4.937 0.543 -19.407 1.00 98.44 79 VAL A N 1
ATOM 621 C CA . VAL A 1 79 ? 4.450 1.506 -20.405 1.00 98.44 79 VAL A CA 1
ATOM 622 C C . VAL A 1 79 ? 3.295 2.336 -19.837 1.00 98.44 79 VAL A C 1
ATOM 624 O O . VAL A 1 79 ? 3.190 3.540 -20.069 1.00 98.44 79 VAL A O 1
ATOM 627 N N . THR A 1 80 ? 2.401 1.700 -19.081 1.00 98.00 80 THR A N 1
ATOM 628 C CA . THR A 1 80 ? 1.137 2.290 -18.606 1.00 98.00 80 THR A CA 1
ATOM 629 C C . THR A 1 80 ? 1.188 2.781 -17.162 1.00 98.00 80 THR A C 1
ATOM 631 O O . THR A 1 80 ? 0.288 3.505 -16.728 1.00 98.00 80 THR A O 1
ATOM 634 N N . GLY A 1 81 ? 2.219 2.405 -16.400 1.00 98.12 81 GLY A N 1
ATOM 635 C CA . GLY A 1 81 ? 2.292 2.660 -14.961 1.00 98.12 81 GLY A CA 1
ATOM 636 C C . GLY A 1 81 ? 1.554 1.627 -14.108 1.00 98.12 81 GLY A C 1
ATOM 637 O O . GLY A 1 81 ? 1.311 1.910 -12.931 1.00 98.12 81 GLY A O 1
ATOM 638 N N . LEU A 1 82 ? 1.163 0.485 -14.691 1.00 97.94 82 LEU A N 1
ATOM 639 C CA . LEU A 1 82 ? 0.445 -0.615 -14.042 1.00 97.94 82 LEU A CA 1
ATOM 640 C C . LEU A 1 82 ? 1.072 -1.967 -14.417 1.00 97.94 82 LEU A C 1
ATOM 642 O O . LEU A 1 82 ? 1.222 -2.248 -15.601 1.00 97.94 82 LEU A O 1
ATOM 646 N N . SER A 1 83 ? 1.357 -2.842 -13.444 1.00 98.06 83 SER A N 1
ATOM 647 C CA . SER A 1 83 ? 1.915 -4.190 -13.704 1.00 98.06 83 SER A CA 1
ATOM 648 C C . SER A 1 83 ? 1.018 -5.094 -14.545 1.00 98.06 83 SER A C 1
ATOM 650 O O . SER A 1 83 ? 1.512 -6.012 -15.200 1.00 98.06 83 SER A O 1
ATOM 652 N N . LEU A 1 84 ? -0.291 -4.821 -14.568 1.00 97.19 84 LEU A N 1
ATOM 653 C CA . LEU A 1 84 ? -1.274 -5.615 -15.309 1.00 97.19 84 LEU A CA 1
ATOM 654 C C . LEU A 1 84 ? -0.956 -5.746 -16.800 1.00 97.19 84 LEU A C 1
ATOM 656 O O . LEU A 1 84 ? -1.413 -6.676 -17.458 1.00 97.19 84 LEU A O 1
ATOM 660 N N . GLU A 1 85 ? -0.177 -4.817 -17.354 1.00 98.12 85 GLU A N 1
ATOM 661 C CA . GLU A 1 85 ? 0.244 -4.875 -18.753 1.00 98.12 85 GLU A CA 1
ATOM 662 C C . GLU A 1 85 ? 1.176 -6.059 -19.054 1.00 98.12 85 GLU A C 1
ATOM 664 O O . GLU A 1 85 ? 1.319 -6.434 -20.216 1.00 98.12 85 GLU A O 1
ATOM 669 N N . ASN A 1 86 ? 1.787 -6.652 -18.023 1.00 96.81 86 ASN A N 1
ATOM 670 C CA . ASN A 1 86 ? 2.750 -7.741 -18.138 1.00 96.81 86 ASN A CA 1
ATOM 671 C C . ASN A 1 86 ? 2.324 -8.995 -17.350 1.00 96.81 86 ASN A C 1
ATOM 673 O O . ASN A 1 86 ? 3.152 -9.712 -16.793 1.00 96.81 86 ASN A O 1
ATOM 677 N N . GLY A 1 87 ? 1.016 -9.272 -17.319 1.00 96.56 87 GLY A N 1
ATOM 678 C CA . GLY A 1 87 ? 0.474 -10.559 -16.866 1.00 96.56 87 GLY A CA 1
ATOM 679 C C . GLY A 1 87 ? 0.045 -10.635 -15.400 1.00 96.56 87 GLY A C 1
ATOM 680 O O . GLY A 1 87 ? -0.390 -11.703 -14.971 1.00 96.56 87 GLY A O 1
ATOM 681 N N . ASP A 1 88 ? 0.120 -9.535 -14.647 1.00 98.06 88 ASP A N 1
ATOM 682 C CA . ASP A 1 88 ? -0.447 -9.468 -13.297 1.00 98.06 88 ASP A CA 1
ATOM 683 C C . ASP A 1 88 ? -1.978 -9.289 -13.343 1.00 98.06 88 ASP A C 1
ATOM 685 O O . ASP A 1 88 ? -2.511 -8.387 -13.991 1.00 98.06 88 ASP A O 1
ATOM 689 N N . ASP A 1 89 ? -2.703 -10.130 -12.599 1.00 98.12 89 ASP A N 1
ATOM 690 C CA . ASP A 1 89 ? -4.169 -10.121 -12.538 1.00 98.12 89 ASP A CA 1
ATOM 691 C C . ASP A 1 89 ? -4.712 -9.518 -11.232 1.00 98.12 89 ASP A C 1
ATOM 693 O O . ASP A 1 89 ? -4.150 -9.670 -10.143 1.00 98.12 89 ASP A O 1
ATOM 697 N N . GLY A 1 90 ? -5.899 -8.908 -11.312 1.00 97.19 90 GLY A N 1
ATOM 698 C CA . GLY A 1 90 ? -6.610 -8.331 -10.170 1.00 97.19 90 GLY A CA 1
ATOM 699 C C . GLY A 1 90 ? -8.038 -8.857 -10.018 1.00 97.19 90 GLY A C 1
ATOM 700 O O . GLY A 1 90 ? -8.747 -9.087 -10.993 1.00 97.19 90 GLY A O 1
ATOM 701 N N . SER A 1 91 ? -8.509 -9.011 -8.775 1.00 98.00 91 SER A N 1
ATOM 7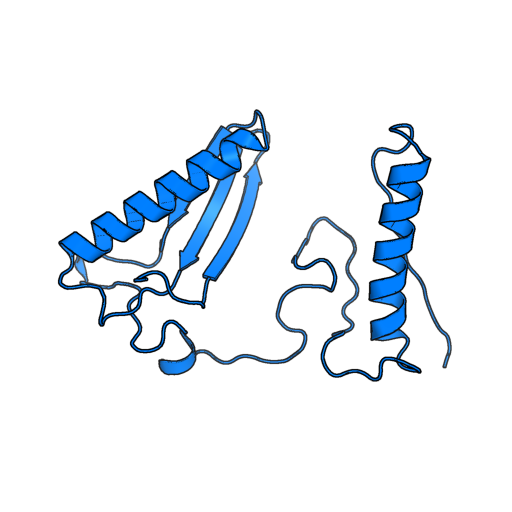02 C CA . SER A 1 91 ? -9.914 -9.341 -8.489 1.00 98.00 91 SER A CA 1
ATOM 703 C C . SER A 1 91 ? -10.455 -8.631 -7.248 1.00 98.00 91 SER A C 1
ATOM 705 O O . SER A 1 91 ? -9.729 -8.285 -6.309 1.00 98.00 91 SER A O 1
ATOM 707 N N . VAL A 1 92 ? -11.772 -8.401 -7.243 1.00 98.25 92 VAL A N 1
ATOM 708 C CA . VAL A 1 92 ? -12.474 -7.731 -6.141 1.00 98.25 92 VAL A CA 1
ATOM 709 C C . VAL A 1 92 ? -12.293 -8.514 -4.838 1.00 98.25 92 VAL A C 1
ATOM 711 O O . VAL A 1 92 ? -12.436 -9.732 -4.795 1.00 98.25 92 VAL A O 1
ATOM 714 N N . GLY A 1 93 ? -12.002 -7.801 -3.747 1.00 96.88 93 GLY A N 1
ATOM 715 C CA . GLY A 1 93 ? -11.859 -8.397 -2.416 1.00 96.88 93 GLY A CA 1
ATOM 716 C C . GLY A 1 93 ? -10.470 -8.948 -2.092 1.00 96.88 93 GLY A C 1
ATOM 717 O O . GLY A 1 93 ? -10.260 -9.381 -0.959 1.00 96.88 93 GLY A O 1
ATOM 718 N N . ARG A 1 94 ? -9.513 -8.883 -3.027 1.00 98.00 94 ARG A N 1
ATOM 719 C CA . ARG A 1 94 ? -8.128 -9.358 -2.840 1.00 98.00 94 ARG A CA 1
ATOM 720 C C . ARG A 1 94 ? -7.114 -8.275 -2.460 1.00 98.00 94 ARG A C 1
ATOM 722 O O . ARG A 1 94 ? -5.942 -8.586 -2.308 1.00 98.00 94 ARG A O 1
ATOM 729 N N . GLY A 1 95 ? -7.571 -7.039 -2.268 1.00 97.56 95 GLY A N 1
ATOM 730 C CA . GLY A 1 95 ? -6.751 -5.917 -1.806 1.00 97.56 95 GLY A CA 1
ATOM 731 C C . GLY A 1 95 ? -7.111 -5.451 -0.394 1.00 97.56 95 GLY A C 1
ATOM 732 O O . GLY A 1 95 ? -7.467 -6.243 0.484 1.00 97.56 95 GLY A O 1
ATOM 733 N N . ASN A 1 96 ? -7.053 -4.140 -0.196 1.00 98.38 96 ASN A N 1
ATOM 734 C CA . ASN A 1 96 ? -7.301 -3.472 1.079 1.00 98.38 96 ASN A CA 1
ATOM 735 C C . ASN A 1 96 ? -8.699 -3.745 1.658 1.00 98.38 96 ASN A C 1
ATOM 737 O O . ASN A 1 96 ? -9.654 -4.052 0.937 1.00 98.38 96 ASN A O 1
ATOM 741 N N . ARG A 1 97 ? -8.823 -3.636 2.986 1.00 98.12 97 ARG A N 1
ATOM 742 C CA . ARG A 1 97 ? -10.122 -3.578 3.674 1.00 98.12 97 ARG A CA 1
ATOM 743 C C . ARG A 1 97 ? -10.730 -2.177 3.525 1.00 98.12 97 ARG A C 1
ATOM 745 O O . ARG A 1 97 ? -10.134 -1.293 2.916 1.00 98.12 97 ARG A O 1
ATOM 752 N N . VAL A 1 98 ? -11.926 -1.953 4.072 1.00 97.50 98 VAL A N 1
ATOM 753 C CA . VAL A 1 98 ? -12.631 -0.656 3.959 1.00 97.50 98 VAL A CA 1
ATOM 754 C C . VAL A 1 98 ? -11.883 0.524 4.592 1.00 97.50 98 VAL A C 1
ATOM 756 O O . VAL A 1 98 ? -12.126 1.659 4.203 1.00 97.50 98 VAL A O 1
ATOM 759 N N . ASN A 1 99 ? -10.959 0.266 5.523 1.00 96.25 99 ASN A N 1
ATOM 760 C CA . ASN A 1 99 ? -10.076 1.279 6.106 1.00 96.25 99 ASN A CA 1
ATOM 761 C C . ASN A 1 99 ? -8.840 1.579 5.235 1.00 96.25 99 ASN A C 1
ATOM 763 O O . ASN A 1 99 ? -7.979 2.350 5.642 1.00 96.25 99 ASN A O 1
ATOM 767 N N . GLY A 1 100 ? -8.719 0.942 4.067 1.00 97.62 100 GLY A N 1
ATOM 768 C CA . GLY A 1 100 ? -7.611 1.152 3.141 1.00 97.62 100 GLY A CA 1
ATOM 769 C C . GLY A 1 100 ? -6.350 0.335 3.429 1.00 97.62 100 GLY A C 1
ATOM 770 O O . GLY A 1 100 ? -5.379 0.504 2.702 1.00 97.62 100 GLY A O 1
ATOM 771 N N . LEU A 1 101 ? -6.348 -0.577 4.411 1.00 98.38 101 LEU A N 1
ATOM 772 C CA . LEU A 1 101 ? -5.164 -1.367 4.779 1.00 98.38 101 LEU A CA 1
ATOM 773 C C . LEU A 1 101 ? -5.433 -2.879 4.809 1.00 98.38 101 LEU A C 1
ATOM 775 O O . LEU A 1 101 ? -6.578 -3.335 4.846 1.00 98.38 101 LEU A O 1
ATOM 779 N N . ILE A 1 102 ? -4.350 -3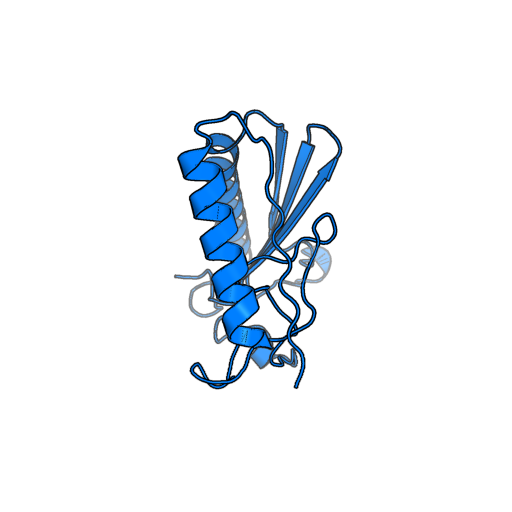.659 4.823 1.00 98.56 102 ILE A N 1
ATOM 780 C CA . ILE A 1 102 ? -4.338 -5.078 5.197 1.00 98.56 102 ILE A CA 1
ATOM 781 C C . ILE A 1 102 ? -3.529 -5.185 6.490 1.00 98.56 102 ILE A C 1
ATOM 783 O O . ILE A 1 102 ? -2.341 -4.872 6.507 1.00 98.56 102 ILE A O 1
ATOM 787 N N . THR A 1 103 ? -4.168 -5.604 7.581 1.00 97.62 103 THR A N 1
ATOM 788 C CA . THR A 1 103 ? -3.591 -5.562 8.933 1.00 97.62 103 THR A CA 1
ATOM 789 C C . THR A 1 103 ? -3.667 -6.934 9.609 1.00 97.62 103 THR A C 1
ATOM 791 O O . THR A 1 103 ? -4.563 -7.172 10.414 1.00 97.62 103 THR A O 1
ATOM 794 N N . PRO A 1 104 ? -2.722 -7.857 9.337 1.00 96.50 104 PRO A N 1
ATOM 795 C CA . PRO A 1 104 ? -2.759 -9.228 9.868 1.00 96.50 104 PRO A CA 1
ATOM 796 C C . PRO A 1 104 ? -2.805 -9.326 11.401 1.00 96.50 104 PRO A C 1
ATOM 798 O O . PRO A 1 104 ? -3.317 -10.299 11.941 1.00 96.50 104 PRO A O 1
ATOM 801 N N . TYR A 1 105 ? -2.299 -8.307 12.101 1.00 96.12 105 TYR A N 1
ATOM 802 C CA . TYR A 1 105 ? -2.317 -8.207 13.565 1.00 96.12 105 TYR A CA 1
ATOM 803 C C . TYR A 1 105 ? -3.589 -7.541 14.129 1.00 96.12 105 TYR A C 1
ATOM 805 O O . TYR A 1 105 ? -3.659 -7.252 15.321 1.00 96.12 105 TYR A O 1
ATOM 813 N N . ARG A 1 106 ? -4.599 -7.270 13.292 1.00 96.25 106 ARG A N 1
ATOM 814 C CA . ARG A 1 106 ? -5.915 -6.741 13.683 1.00 96.25 106 ARG A CA 1
ATOM 815 C C . ARG A 1 106 ? -7.014 -7.691 13.212 1.00 96.25 106 ARG A C 1
ATOM 817 O O . ARG A 1 106 ? -6.832 -8.472 12.280 1.00 96.25 106 ARG A O 1
ATOM 824 N N . ALA A 1 107 ? -8.188 -7.601 13.830 1.00 95.00 107 ALA A N 1
ATOM 825 C CA . ALA A 1 107 ? -9.348 -8.323 13.324 1.00 95.00 107 ALA A CA 1
ATOM 826 C C . ALA A 1 107 ? -9.812 -7.718 11.994 1.00 95.00 107 ALA A C 1
ATOM 828 O O . ALA A 1 107 ? -9.919 -6.500 11.863 1.00 95.00 107 ALA A O 1
ATOM 829 N N . MET A 1 108 ? -10.127 -8.576 11.028 1.00 97.25 108 MET A N 1
ATOM 830 C CA . MET A 1 108 ? -10.603 -8.166 9.710 1.00 97.25 108 MET A CA 1
ATOM 831 C C . MET A 1 108 ? -11.831 -8.979 9.309 1.00 97.25 108 MET A C 1
ATOM 833 O O . MET A 1 108 ? -11.935 -10.166 9.615 1.00 97.25 108 MET A O 1
ATOM 837 N N . SER A 1 109 ? -12.747 -8.339 8.584 1.00 96.81 109 SER A N 1
ATOM 838 C CA . SER A 1 109 ? -13.800 -9.040 7.854 1.00 96.81 109 SER A CA 1
ATOM 839 C C . SER A 1 109 ? -13.265 -9.546 6.512 1.00 96.81 109 SER A C 1
ATOM 841 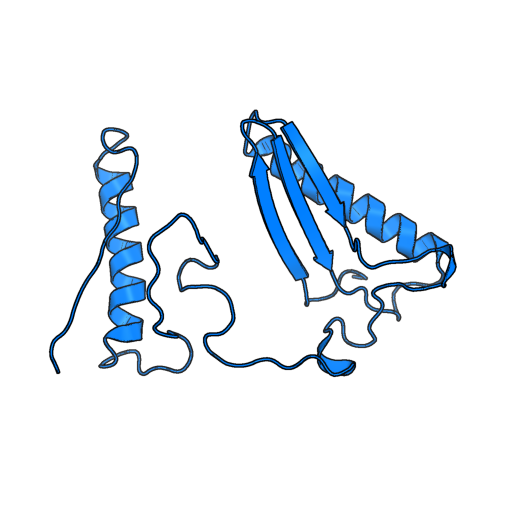O O . SER A 1 109 ? -12.543 -8.835 5.802 1.00 96.81 109 SER A O 1
ATOM 843 N N . MET A 1 110 ? -13.662 -10.763 6.138 1.00 95.88 110 MET A N 1
ATOM 844 C CA . MET A 1 110 ? -13.374 -11.330 4.815 1.00 95.88 110 MET A CA 1
ATOM 845 C C . MET A 1 110 ? -14.329 -10.816 3.728 1.00 95.88 110 MET A C 1
ATOM 847 O O . MET A 1 110 ? -14.073 -11.021 2.543 1.00 95.88 110 MET A O 1
ATOM 851 N N . GLU A 1 111 ? -15.399 -10.109 4.103 1.00 96.44 111 GLU A N 1
ATOM 852 C CA . GLU A 1 111 ? -16.349 -9.525 3.160 1.00 96.44 111 GLU A CA 1
ATOM 853 C C . GLU A 1 111 ? -15.674 -8.472 2.271 1.00 96.44 111 GLU A C 1
ATOM 855 O O . GLU A 1 111 ? -15.198 -7.436 2.736 1.00 96.44 111 GLU A O 1
ATOM 860 N N . ALA A 1 112 ? -15.677 -8.701 0.957 1.00 96.94 112 ALA A N 1
ATOM 861 C CA . ALA A 1 112 ? -15.344 -7.656 -0.006 1.00 96.94 112 ALA A CA 1
ATOM 862 C C . ALA A 1 112 ? -16.437 -6.580 0.014 1.00 96.94 112 ALA A C 1
ATOM 864 O O . ALA A 1 112 ? -17.600 -6.937 -0.105 1.00 96.94 112 ALA A O 1
ATOM 865 N N . ALA A 1 113 ? -16.113 -5.291 0.135 1.00 96.69 113 ALA A N 1
ATOM 866 C CA . ALA A 1 113 ? -17.128 -4.226 0.165 1.00 96.69 113 ALA A CA 1
ATOM 867 C C . ALA A 1 113 ? -17.431 -3.616 -1.219 1.00 96.69 113 ALA A C 1
ATOM 869 O O . ALA A 1 113 ? -18.550 -3.163 -1.474 1.00 96.69 113 ALA A O 1
ATOM 870 N N . ALA A 1 114 ? -16.439 -3.591 -2.113 1.00 97.62 114 ALA A N 1
ATOM 871 C CA . ALA A 1 114 ? -16.562 -2.987 -3.436 1.00 97.62 114 ALA A CA 1
ATOM 872 C C . ALA A 1 114 ? -17.613 -3.709 -4.301 1.00 97.62 114 ALA A C 1
ATOM 874 O O . ALA A 1 114 ? -17.760 -4.927 -4.234 1.00 97.62 114 ALA A O 1
ATOM 875 N N . GLY A 1 115 ? -18.371 -2.943 -5.091 1.00 97.56 115 GLY A N 1
ATOM 876 C CA . GLY A 1 115 ? -19.419 -3.456 -5.987 1.00 97.56 115 GLY A CA 1
ATOM 877 C C . GLY A 1 115 ? -20.750 -3.841 -5.321 1.00 97.56 115 GLY A C 1
ATOM 878 O O . GLY A 1 115 ? -21.753 -3.981 -6.014 1.00 97.56 115 GLY A O 1
ATOM 879 N N . LYS A 1 116 ? -20.813 -3.968 -3.988 1.00 97.75 116 LYS A N 1
ATOM 880 C CA . LYS A 1 116 ? -22.042 -4.377 -3.283 1.00 97.75 116 LYS A CA 1
ATOM 881 C C . LYS A 1 116 ? -23.059 -3.247 -3.111 1.00 97.75 116 LYS A C 1
ATOM 883 O O . LYS A 1 116 ? -22.697 -2.073 -2.951 1.00 97.75 116 LYS A O 1
ATOM 888 N N . ASN A 1 117 ? -24.339 -3.632 -3.086 1.00 97.81 117 ASN A N 1
ATOM 889 C CA . ASN A 1 117 ? -25.480 -2.728 -2.929 1.00 97.81 117 ASN A CA 1
ATOM 890 C C . ASN A 1 117 ? -25.355 -1.901 -1.624 1.00 97.81 117 ASN A C 1
ATOM 892 O O . ASN A 1 117 ? -25.197 -2.490 -0.553 1.00 97.81 117 ASN A O 1
ATOM 896 N N . PRO A 1 118 ? -25.416 -0.556 -1.691 1.00 97.75 118 PRO A N 1
ATOM 897 C CA . PRO A 1 118 ? -25.238 0.329 -0.537 1.00 97.75 118 PRO A CA 1
ATOM 898 C C . PRO A 1 118 ? -26.490 0.495 0.344 1.00 97.75 118 PRO A C 1
ATOM 900 O O . PRO A 1 118 ? -26.487 1.353 1.214 1.00 97.75 118 PRO A O 1
ATOM 903 N N . VAL A 1 119 ? -27.559 -0.267 0.113 1.00 97.50 119 VAL A N 1
ATOM 904 C CA . VAL A 1 119 ? -28.831 -0.192 0.852 1.00 97.50 119 VAL A CA 1
ATOM 905 C C . VAL A 1 119 ? -29.053 -1.445 1.692 1.00 97.50 119 VAL A C 1
ATOM 907 O O . VAL A 1 119 ? -29.434 -1.345 2.851 1.00 97.50 119 VAL A O 1
ATOM 910 N N . THR A 1 120 ? -28.803 -2.629 1.128 1.00 96.38 120 THR A N 1
ATOM 911 C CA . THR A 1 120 ? -29.189 -3.899 1.769 1.00 96.38 120 THR A CA 1
ATOM 912 C C . THR A 1 120 ? -28.019 -4.813 2.103 1.00 96.38 120 THR A C 1
ATOM 914 O O . THR A 1 120 ? -28.156 -5.700 2.942 1.00 96.38 120 THR A O 1
ATOM 917 N N . HIS A 1 121 ? -26.852 -4.633 1.477 1.00 97.88 121 HIS A N 1
ATOM 918 C CA . HIS A 1 121 ? -25.763 -5.582 1.665 1.00 97.88 121 HIS A CA 1
ATOM 919 C C . HIS A 1 121 ? -24.983 -5.296 2.953 1.00 97.88 121 HIS A C 1
ATOM 921 O O . HIS A 1 121 ? -24.004 -4.543 2.967 1.00 97.88 121 HIS A O 1
ATOM 927 N N . VAL A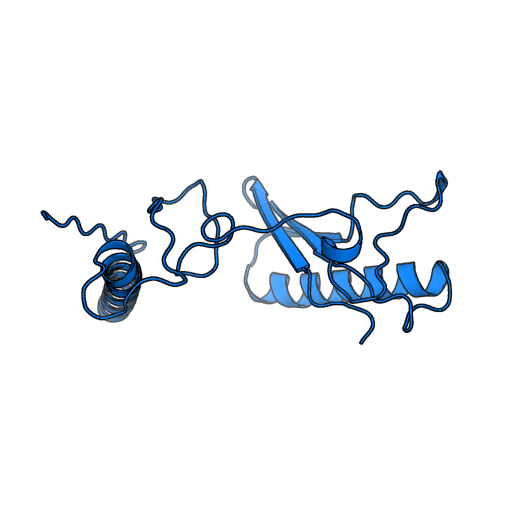 1 122 ? -25.360 -5.990 4.024 1.00 97.50 122 VAL A N 1
ATOM 928 C CA . VAL A 1 122 ? -24.753 -5.897 5.363 1.00 97.50 122 VAL A CA 1
ATOM 929 C C . VAL A 1 122 ? -23.232 -6.063 5.362 1.00 97.50 122 VAL A C 1
ATOM 931 O O . VAL A 1 122 ? -22.550 -5.274 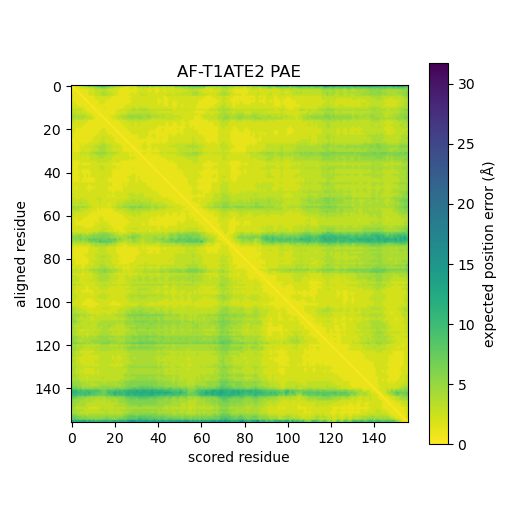6.000 1.00 97.50 122 VAL A O 1
ATOM 934 N N . GLY A 1 123 ? -22.662 -6.966 4.552 1.00 96.19 123 GLY A N 1
ATOM 935 C CA . GLY A 1 123 ? -21.199 -7.099 4.423 1.00 96.19 123 GLY A CA 1
ATOM 936 C C . GLY A 1 123 ? -20.468 -5.800 4.033 1.00 96.19 123 GLY A C 1
ATOM 937 O O . GLY A 1 123 ? -19.361 -5.554 4.505 1.00 96.19 123 GLY A O 1
ATOM 938 N N . LYS A 1 124 ? -21.093 -4.922 3.237 1.00 98.00 124 LYS A N 1
ATOM 939 C CA . LYS A 1 124 ? -20.568 -3.582 2.934 1.00 98.00 124 LYS A CA 1
ATOM 940 C C . LYS A 1 124 ? -20.902 -2.598 4.052 1.00 98.00 124 LYS A C 1
ATOM 942 O O . LYS A 1 124 ? -20.007 -1.933 4.567 1.00 98.00 124 LYS A O 1
ATOM 947 N N . LEU A 1 125 ? -22.182 -2.520 4.417 1.00 98.25 125 LEU A N 1
ATOM 948 C CA . LEU A 1 125 ? -22.694 -1.535 5.370 1.00 98.25 125 LEU A CA 1
ATOM 949 C C . LEU A 1 125 ? -22.040 -1.656 6.742 1.00 98.25 125 LEU A C 1
ATOM 951 O O . LEU A 1 125 ? -21.609 -0.656 7.300 1.00 98.25 125 LEU A O 1
ATOM 955 N N . TYR A 1 126 ? -21.910 -2.872 7.263 1.00 98.31 126 TYR A N 1
ATOM 956 C CA . TYR A 1 126 ? -21.365 -3.113 8.595 1.00 98.31 126 TYR A CA 1
ATOM 957 C C . TYR A 1 126 ? -19.863 -2.884 8.658 1.00 98.31 126 TYR A C 1
ATOM 959 O O . TYR A 1 126 ? -19.382 -2.405 9.676 1.00 98.31 126 TYR A O 1
ATOM 967 N N . ASN A 1 127 ? -19.120 -3.152 7.581 1.00 98.06 127 ASN A N 1
ATOM 968 C CA . ASN A 1 127 ? -17.702 -2.801 7.532 1.00 98.06 127 ASN A CA 1
ATOM 969 C C . ASN A 1 127 ? -17.503 -1.276 7.576 1.00 98.06 127 ASN A C 1
ATOM 971 O O . ASN A 1 127 ? -16.648 -0.794 8.317 1.00 98.06 127 ASN A O 1
ATOM 975 N N . VAL A 1 128 ? -18.305 -0.510 6.827 1.00 98.06 128 VAL A N 1
ATOM 976 C CA . VAL A 1 128 ? -18.261 0.964 6.869 1.00 98.06 128 VAL A CA 1
ATOM 977 C C . VAL A 1 128 ? -18.698 1.480 8.244 1.00 98.06 128 VAL A C 1
ATOM 979 O O . VAL A 1 128 ? -17.957 2.228 8.877 1.00 98.06 128 VAL A O 1
ATOM 982 N N . LEU A 1 129 ? -19.848 1.019 8.743 1.00 98.44 129 LEU A N 1
ATOM 983 C CA . LEU A 1 129 ? -20.406 1.432 10.030 1.00 98.44 129 LEU A CA 1
ATOM 984 C C . LEU A 1 129 ? -19.472 1.102 11.202 1.00 98.44 129 LEU A C 1
ATOM 986 O O . LEU A 1 129 ? -19.280 1.941 12.072 1.00 98.44 129 LEU A O 1
ATOM 990 N N . ALA A 1 130 ? -18.849 -0.079 11.215 1.00 98.31 130 ALA A N 1
ATOM 991 C CA . ALA A 1 130 ? -17.908 -0.461 12.266 1.00 98.31 130 ALA A CA 1
ATOM 992 C C . ALA A 1 130 ? -16.697 0.483 12.335 1.00 98.31 130 ALA A C 1
ATOM 994 O O . ALA A 1 130 ? -16.266 0.824 13.433 1.00 98.31 130 ALA A O 1
ATOM 995 N N . ASN A 1 131 ? -16.177 0.943 11.187 1.00 97.06 131 ASN A N 1
ATOM 996 C CA . ASN A 1 131 ? -15.096 1.935 11.168 1.00 97.06 131 ASN A CA 1
ATOM 997 C C . ASN A 1 131 ? -15.567 3.309 11.652 1.00 97.06 131 ASN A C 1
ATOM 999 O O . ASN A 1 131 ? -14.833 3.968 12.380 1.00 97.06 131 ASN A O 1
ATOM 1003 N N . MET A 1 132 ? -16.781 3.731 11.284 1.00 98.06 132 MET A N 1
ATOM 1004 C CA . MET A 1 132 ? -17.354 4.992 11.770 1.00 98.06 132 MET A CA 1
ATOM 1005 C C . MET A 1 132 ? -17.535 4.971 13.291 1.00 98.06 132 MET A C 1
ATOM 1007 O O . MET A 1 132 ? -17.018 5.852 13.965 1.00 98.06 132 MET A O 1
ATOM 1011 N N . ILE A 1 133 ? -18.157 3.918 13.835 1.00 98.31 133 ILE A N 1
ATOM 1012 C CA . ILE A 1 133 ? -18.346 3.759 15.285 1.00 98.31 133 ILE A CA 1
ATOM 1013 C C . ILE A 1 133 ? -16.997 3.754 16.010 1.00 98.31 133 ILE A C 1
ATOM 1015 O O . ILE A 1 133 ? -16.851 4.439 17.013 1.00 98.31 133 ILE A O 1
ATOM 1019 N N . ALA A 1 134 ? -16.004 3.003 15.517 1.00 97.44 134 ALA A N 1
ATOM 1020 C CA . ALA A 1 134 ? -14.688 2.965 16.152 1.00 97.44 134 ALA A CA 1
ATOM 1021 C C . ALA A 1 134 ? -14.036 4.359 16.208 1.00 97.44 134 ALA A C 1
ATOM 1023 O O . ALA A 1 134 ? -13.500 4.734 17.247 1.00 97.44 134 ALA A O 1
ATOM 1024 N N . ASN A 1 135 ? -14.127 5.136 15.122 1.00 95.94 135 ASN A N 1
ATOM 1025 C CA . ASN A 1 135 ? -13.595 6.499 15.071 1.00 95.94 135 ASN A CA 1
ATOM 1026 C C . ASN A 1 135 ? -14.338 7.452 16.016 1.00 95.94 135 ASN A C 1
ATOM 1028 O O . ASN A 1 135 ? -13.691 8.245 16.699 1.00 95.94 135 ASN A O 1
ATOM 1032 N N . ASP A 1 136 ? -15.669 7.369 16.071 1.00 97.75 136 ASP A N 1
ATOM 1033 C CA . ASP A 1 136 ? -16.481 8.217 16.946 1.00 97.75 136 ASP A CA 1
ATOM 1034 C C . ASP A 1 136 ? -16.195 7.910 18.423 1.00 97.75 136 ASP A C 1
ATOM 1036 O O . ASP A 1 136 ? -15.949 8.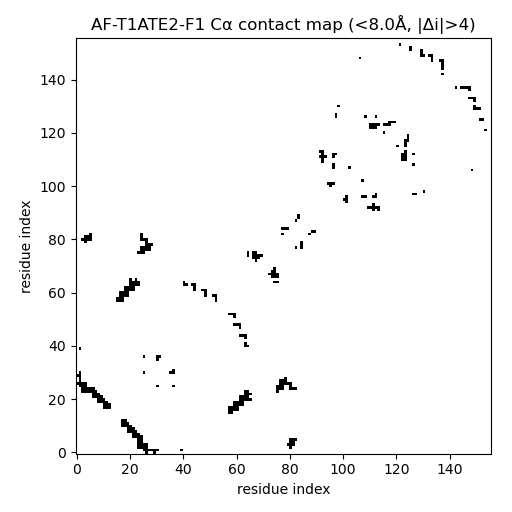831 19.195 1.00 97.75 136 ASP A O 1
ATOM 1040 N N . VAL A 1 137 ? -16.095 6.629 18.800 1.00 97.62 137 VAL A N 1
ATOM 1041 C CA . VAL A 1 137 ? -15.745 6.224 20.174 1.00 97.62 137 VAL A CA 1
ATOM 1042 C C . VAL A 1 137 ? -14.352 6.714 20.563 1.00 97.62 137 VAL A C 1
ATOM 1044 O O . VAL A 1 137 ? -14.196 7.278 21.640 1.00 97.62 137 VAL A O 1
ATOM 1047 N N . VAL A 1 138 ? -13.336 6.531 19.708 1.00 95.81 138 VAL A N 1
ATOM 1048 C CA . VAL A 1 138 ? -11.971 7.015 19.998 1.00 95.81 138 VAL A CA 1
ATOM 1049 C C . VAL A 1 138 ? -11.953 8.534 20.171 1.00 95.81 138 VAL A C 1
ATOM 1051 O O . VAL A 1 138 ? -11.269 9.045 21.055 1.00 95.81 138 VAL A O 1
ATOM 1054 N N . LYS A 1 139 ? -12.720 9.259 19.351 1.00 95.50 139 LYS A N 1
ATOM 1055 C CA . LYS A 1 139 ? -12.829 10.716 19.437 1.00 95.50 139 LYS A CA 1
ATOM 1056 C C . LYS A 1 139 ? -13.531 11.170 20.719 1.00 95.50 139 LYS A C 1
ATOM 1058 O O . LYS A 1 139 ? -13.095 12.144 21.321 1.00 95.50 139 LYS A O 1
ATOM 1063 N N . GLU A 1 140 ? -14.614 10.508 21.113 1.00 97.06 140 GLU A N 1
ATOM 1064 C CA . GLU A 1 140 ? -15.378 10.851 22.320 1.00 97.06 140 GLU A CA 1
ATOM 1065 C C . GLU A 1 140 ? -14.665 10.449 23.613 1.00 97.06 140 GLU A C 1
ATOM 1067 O O . GLU A 1 140 ? -14.838 11.115 24.629 1.00 97.06 140 GLU A O 1
ATOM 1072 N N . ALA A 1 141 ? -13.857 9.389 23.577 1.00 96.50 141 ALA A N 1
ATOM 1073 C CA . ALA A 1 141 ? -13.099 8.916 24.729 1.00 96.50 141 ALA A CA 1
ATOM 1074 C C . ALA A 1 141 ? -11.923 9.828 25.117 1.00 96.50 141 ALA A C 1
ATOM 1076 O O . ALA A 1 141 ? -11.352 9.624 26.178 1.00 96.50 141 ALA A O 1
ATOM 1077 N N . ASP A 1 142 ? -11.530 10.784 24.267 1.00 93.62 142 ASP A N 1
ATOM 1078 C CA . ASP A 1 142 ? -10.497 11.798 24.550 1.00 93.62 142 ASP A CA 1
ATOM 1079 C C . ASP A 1 142 ? -9.199 11.241 25.182 1.00 93.62 142 ASP A C 1
ATOM 1081 O O . ASP A 1 142 ? -8.603 11.824 26.083 1.00 93.62 142 ASP A O 1
ATOM 1085 N N . GLY A 1 143 ? -8.754 10.072 24.708 1.00 92.44 143 GLY A N 1
ATOM 1086 C CA . GLY A 1 143 ? -7.537 9.404 25.186 1.00 92.44 143 GLY A CA 1
ATOM 1087 C C . GLY A 1 143 ? -7.732 8.370 26.301 1.00 92.44 143 GLY A C 1
ATOM 1088 O O . GLY A 1 143 ? -6.785 7.640 26.591 1.00 92.44 143 GLY A O 1
ATOM 1089 N N . ASP A 1 144 ? -8.938 8.219 26.859 1.00 95.12 144 ASP A N 1
ATOM 1090 C CA . ASP A 1 144 ? -9.245 7.192 27.873 1.00 95.12 144 ASP A CA 1
ATOM 1091 C C . ASP A 1 144 ? -9.242 5.763 27.303 1.00 95.12 144 ASP A C 1
ATOM 1093 O O . ASP A 1 144 ? -9.157 4.779 28.042 1.00 95.12 144 ASP A O 1
ATOM 1097 N N . ILE A 1 145 ? -9.345 5.631 25.978 1.00 95.62 145 ILE A N 1
ATOM 1098 C CA . ILE A 1 145 ? -9.331 4.349 25.274 1.00 95.62 145 ILE A CA 1
ATOM 1099 C C . ILE A 1 145 ? -8.169 4.327 24.283 1.00 95.62 145 ILE A C 1
ATOM 1101 O O . ILE A 1 145 ? -8.152 5.081 23.313 1.00 95.62 145 ILE A O 1
ATOM 1105 N N . GLU A 1 146 ? -7.231 3.400 24.489 1.00 92.69 146 GLU A N 1
ATOM 1106 C CA . GLU A 1 146 ? -6.088 3.203 23.586 1.00 92.69 146 GLU A CA 1
ATOM 1107 C C . GLU A 1 146 ? -6.497 2.583 22.239 1.00 92.69 146 GLU A C 1
ATOM 1109 O O . GLU A 1 146 ? -5.924 2.904 21.197 1.00 92.69 146 GLU A O 1
ATOM 1114 N N . GLU A 1 147 ? -7.478 1.673 22.241 1.00 95.00 147 GLU A N 1
ATOM 1115 C CA . GLU A 1 147 ? -7.911 0.971 21.035 1.00 95.00 147 GLU A CA 1
ATOM 1116 C C . GLU A 1 147 ? -9.372 0.505 21.099 1.00 95.00 147 GLU A C 1
ATOM 1118 O O . GLU A 1 147 ? -9.834 -0.034 22.105 1.00 95.00 147 GLU A O 1
ATOM 1123 N N . VAL A 1 148 ? -10.082 0.632 19.971 1.00 96.38 148 VAL A N 1
ATOM 1124 C CA . VAL A 1 148 ? -11.456 0.145 19.790 1.00 96.38 148 VAL A CA 1
ATOM 1125 C C . VAL A 1 148 ? -11.528 -0.812 18.600 1.00 96.38 148 VAL A C 1
ATOM 1127 O O . VAL A 1 148 ? -11.147 -0.467 17.482 1.00 96.38 148 VAL A O 1
ATOM 1130 N N . LEU A 1 149 ? -12.091 -2.006 18.817 1.00 97.00 149 LEU A N 1
ATOM 1131 C CA . LEU A 1 149 ? -12.492 -2.928 17.750 1.00 97.00 149 LEU A CA 1
ATOM 1132 C C . LEU A 1 149 ? -14.004 -3.139 17.764 1.00 97.00 149 LEU A C 1
ATOM 1134 O O . LEU A 1 149 ? -14.551 -3.688 18.719 1.00 97.00 149 LEU A O 1
ATOM 1138 N N . VAL A 1 150 ? -14.661 -2.819 16.651 1.00 98.19 150 VAL A N 1
ATOM 1139 C CA . VAL A 1 150 ? -16.102 -3.033 16.470 1.00 98.19 150 VAL A CA 1
ATOM 1140 C C . VAL A 1 150 ? -16.341 -4.216 15.532 1.00 98.19 150 VAL A C 1
ATOM 1142 O O . VAL A 1 150 ? -15.778 -4.286 14.440 1.00 98.19 150 VAL A O 1
ATOM 1145 N N . ARG A 1 151 ? -17.196 -5.158 15.946 1.00 97.94 151 ARG A N 1
ATOM 1146 C CA . ARG A 1 151 ? -17.680 -6.269 15.112 1.00 97.94 151 ARG A CA 1
ATOM 1147 C C . ARG A 1 151 ? -19.201 -6.263 15.130 1.00 97.94 151 ARG A C 1
ATOM 1149 O O . ARG A 1 151 ? -19.796 -6.240 16.201 1.00 97.94 151 ARG A O 1
ATOM 1156 N N . ILE A 1 152 ? -19.814 -6.309 13.953 1.00 98.06 152 ILE A N 1
ATOM 1157 C CA . ILE A 1 152 ? -21.270 -6.333 13.793 1.00 98.06 152 ILE A CA 1
ATOM 1158 C C . ILE A 1 152 ? -21.616 -7.580 12.987 1.00 98.06 152 ILE A C 1
ATOM 1160 O O . ILE A 1 152 ? -21.020 -7.822 11.936 1.00 98.06 152 ILE A O 1
ATOM 1164 N N . VAL A 1 153 ? -22.556 -8.376 13.487 1.00 97.19 153 VAL A N 1
ATOM 1165 C CA . VAL A 1 153 ? -23.046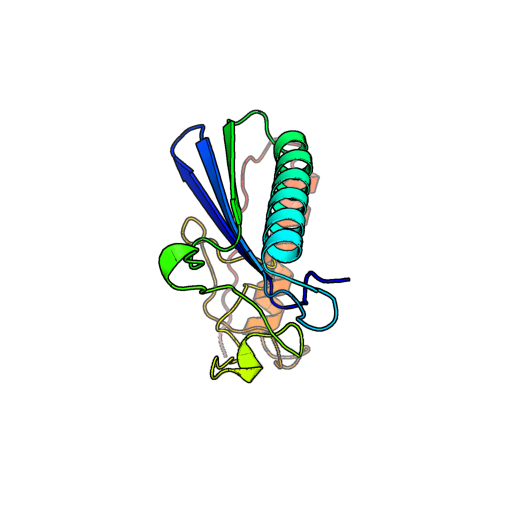 -9.588 12.827 1.00 97.19 153 VAL A CA 1
ATOM 1166 C C . VAL A 1 153 ? -24.519 -9.410 12.478 1.00 97.19 153 VAL A C 1
ATOM 1168 O O . VAL A 1 153 ? -25.292 -8.886 13.275 1.00 97.19 153 VAL A O 1
ATOM 1171 N N . SER A 1 154 ? -24.896 -9.813 11.268 1.00 95.62 154 SER A N 1
ATOM 1172 C CA . SER A 1 154 ? -26.284 -9.860 10.803 1.00 95.62 154 SER A CA 1
ATOM 1173 C C . SER A 1 154 ? -26.801 -11.292 10.819 1.00 95.62 154 SER A C 1
ATOM 1175 O O . SER A 1 154 ? -26.025 -12.240 10.700 1.00 95.62 154 SER A O 1
ATOM 1177 N N . GLN A 1 155 ? -28.118 -11.426 10.813 1.00 94.56 155 GLN A N 1
ATOM 1178 C CA . GLN A 1 155 ? -28.811 -12.639 10.401 1.00 94.56 155 GLN A CA 1
ATOM 1179 C C . GLN A 1 155 ? -29.615 -12.325 9.134 1.00 94.56 155 GLN A C 1
ATOM 1181 O O . GLN A 1 155 ? -30.109 -11.203 9.005 1.00 94.56 155 GLN A O 1
ATOM 1186 N N . ILE A 1 156 ? -29.651 -13.270 8.188 1.00 83.19 156 ILE A N 1
ATOM 1187 C CA . ILE A 1 156 ? -30.407 -13.141 6.932 1.00 83.19 156 ILE A CA 1
ATOM 1188 C C . ILE A 1 156 ? -31.905 -13.333 7.160 1.00 83.19 156 ILE A C 1
ATOM 1190 O O . ILE A 1 156 ? -32.253 -14.188 8.008 1.00 83.19 156 ILE A O 1
#

Secondary structure (DSSP, 8-state):
--EEEEEEEEEEEETTEEEEEEEEEEEGGG--SHHHHHHHHHHHHHHHHHHHTTS-SSEEEEEE-TT-BTTTTB--EESSSSGGGGT----TTSS--TTS---TTS-------TTS-TTT-HHHHHHHHHHHHHHHHHHHTTTS-S----------

Nearest PDB structures (foldseek):
  6s83-assembly4_H  TM=9.931E-01  e=6.545E-14  Pyrococcus furiosus DSM 3638
  7p83-assembly1_A  TM=9.869E-01  e=2.100E-13  Methanocaldococcus jannaschii DSM 2661
  6s81-assembly2_B  TM=9.883E-01  e=6.315E-13  Pyrococcus furiosus DSM 3638
  4l4q-assembly1_A  TM=9.803E-01  e=1.131E-12  Thermococcus kodakarensis
  7p8m-assembly1_A  TM=9.880E-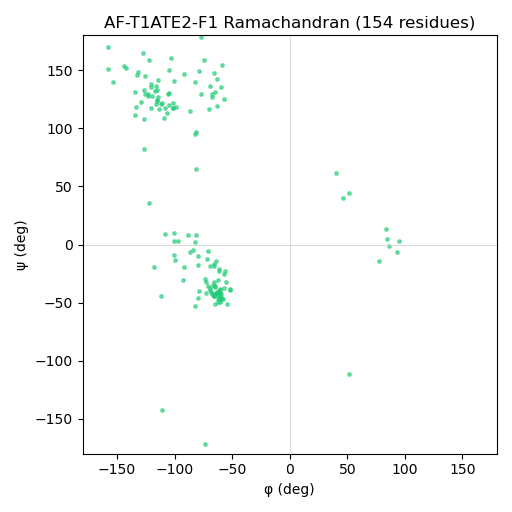01  e=6.315E-13  Methanocaldococcus jannaschii DSM 2661